Protein AF-A0A2P1PMX4-F1 (afdb_monomer_lite)

Structure (mmCIF, N/CA/C/O backbone):
data_AF-A0A2P1PMX4-F1
#
_entry.id   AF-A0A2P1PMX4-F1
#
loop_
_atom_site.group_PDB
_atom_site.id
_atom_site.type_symbol
_atom_site.label_atom_id
_atom_site.label_alt_id
_atom_site.label_comp_id
_atom_site.label_asym_id
_atom_site.label_entity_id
_atom_site.label_seq_id
_atom_site.pdbx_PDB_ins_code
_atom_site.Cartn_x
_atom_site.Cartn_y
_atom_site.Cartn_z
_atom_site.occupancy
_atom_site.B_iso_or_equiv
_atom_site.auth_seq_id
_atom_site.auth_comp_id
_atom_site.auth_asym_id
_atom_site.auth_atom_id
_atom_site.pdbx_PDB_model_num
ATOM 1 N N . MET A 1 1 ? 13.532 -16.056 -5.264 1.00 39.50 1 MET A N 1
ATOM 2 C CA . MET A 1 1 ? 12.987 -17.194 -6.033 1.00 39.50 1 MET A CA 1
ATOM 3 C C . MET A 1 1 ? 13.163 -16.835 -7.501 1.00 39.50 1 MET A C 1
ATOM 5 O O . MET A 1 1 ? 12.685 -15.779 -7.872 1.00 39.50 1 MET A O 1
ATOM 9 N N . MET A 1 2 ? 13.935 -17.585 -8.298 1.00 38.66 2 MET A N 1
ATOM 10 C CA . MET A 1 2 ? 14.063 -17.286 -9.737 1.00 38.66 2 MET A CA 1
ATOM 11 C C . MET A 1 2 ? 12.766 -17.717 -10.428 1.00 38.66 2 MET A C 1
ATOM 13 O O . MET A 1 2 ? 12.532 -18.916 -10.576 1.00 38.66 2 MET A O 1
ATOM 17 N N . MET A 1 3 ? 11.906 -16.758 -10.767 1.00 53.00 3 MET A N 1
ATOM 18 C CA . MET A 1 3 ? 10.658 -17.009 -11.492 1.00 53.00 3 MET A CA 1
ATOM 19 C C . MET A 1 3 ? 10.949 -17.111 -12.992 1.00 53.00 3 MET A C 1
ATOM 21 O O . MET A 1 3 ? 11.814 -16.407 -13.510 1.00 53.00 3 MET A O 1
ATOM 25 N N . SER A 1 4 ? 10.302 -18.052 -13.684 1.00 51.50 4 SER A N 1
ATOM 26 C CA . SER A 1 4 ? 10.609 -18.330 -15.089 1.00 51.50 4 SER A CA 1
ATOM 27 C C . SER A 1 4 ? 10.054 -17.236 -16.001 1.00 51.50 4 SER A C 1
ATOM 29 O O . SER A 1 4 ? 8.863 -16.944 -15.944 1.00 51.50 4 SER A O 1
ATOM 31 N N . GLU A 1 5 ? 10.874 -16.720 -16.917 1.00 55.94 5 GLU A N 1
ATOM 32 C CA . GLU A 1 5 ? 10.500 -15.688 -17.904 1.00 55.94 5 GLU A CA 1
ATOM 33 C C . GLU A 1 5 ? 9.288 -16.067 -18.786 1.00 55.94 5 GLU A C 1
ATOM 35 O O . GLU A 1 5 ? 8.662 -15.204 -19.399 1.00 55.94 5 GLU A O 1
ATOM 40 N N . HIS A 1 6 ? 8.911 -17.350 -18.834 1.00 56.72 6 HIS A N 1
ATOM 41 C CA . HIS A 1 6 ? 7.803 -17.865 -19.641 1.00 56.72 6 HIS A CA 1
ATOM 42 C C . HIS A 1 6 ? 6.392 -17.522 -19.121 1.00 56.72 6 HIS A C 1
ATOM 44 O O . HIS A 1 6 ? 5.431 -17.801 -19.839 1.00 56.72 6 HIS A O 1
ATOM 50 N N . SER A 1 7 ? 6.242 -16.914 -17.934 1.00 77.56 7 SER A N 1
ATOM 51 C CA . SER A 1 7 ? 4.938 -16.464 -17.403 1.00 77.56 7 SER A CA 1
ATOM 52 C C . SER A 1 7 ? 4.731 -14.945 -17.415 1.00 77.56 7 SER A C 1
ATOM 54 O O . SER A 1 7 ? 3.683 -14.476 -16.976 1.00 77.56 7 SER A O 1
ATOM 56 N N . LEU A 1 8 ? 5.691 -14.164 -17.925 1.00 83.62 8 LEU A N 1
ATOM 57 C CA . LEU A 1 8 ? 5.582 -12.704 -17.950 1.00 83.62 8 LEU A CA 1
ATOM 58 C C . LEU A 1 8 ? 4.487 -12.220 -18.916 1.00 83.62 8 LEU A C 1
ATOM 60 O O . LEU A 1 8 ? 4.403 -12.737 -20.036 1.00 83.62 8 LEU A O 1
ATOM 64 N N . PRO A 1 9 ? 3.713 -11.179 -18.560 1.00 87.88 9 PRO A N 1
ATOM 65 C CA . PRO A 1 9 ? 2.826 -10.502 -19.501 1.00 87.88 9 PRO A CA 1
ATOM 66 C C . PRO A 1 9 ? 3.586 -10.003 -20.738 1.00 87.88 9 PRO A C 1
ATOM 68 O O . PRO A 1 9 ? 4.740 -9.577 -20.654 1.00 87.88 9 PRO A O 1
ATOM 71 N N . GLN A 1 10 ? 2.944 -10.038 -21.909 1.00 88.62 10 GLN A N 1
ATOM 72 C CA . GLN A 1 10 ? 3.593 -9.698 -23.184 1.00 88.62 10 GLN A CA 1
ATOM 73 C C . GLN A 1 10 ? 4.150 -8.263 -23.205 1.00 88.62 10 GLN A C 1
ATOM 75 O O . GLN A 1 10 ? 5.211 -8.020 -23.779 1.00 88.62 10 GLN A O 1
ATOM 80 N N . SER A 1 11 ? 3.453 -7.327 -22.558 1.00 89.19 11 SER A N 1
ATOM 81 C CA . SER A 1 11 ? 3.911 -5.951 -22.340 1.00 89.19 11 SER A CA 1
ATOM 82 C C . SER A 1 11 ? 5.264 -5.920 -21.627 1.00 89.19 11 SER A C 1
ATOM 84 O O . SER A 1 11 ? 6.173 -5.229 -22.072 1.00 89.19 11 SER A O 1
ATOM 86 N N . ILE A 1 12 ? 5.436 -6.732 -20.586 1.00 92.00 12 ILE A N 1
ATOM 87 C CA . ILE A 1 12 ? 6.669 -6.810 -19.800 1.00 92.00 12 ILE A CA 1
ATOM 88 C C . ILE A 1 12 ? 7.797 -7.488 -20.579 1.00 92.00 12 ILE A C 1
ATOM 90 O O . ILE A 1 12 ? 8.922 -6.989 -20.593 1.00 92.00 12 ILE A O 1
ATOM 94 N N . GLN A 1 13 ? 7.496 -8.569 -21.304 1.00 91.00 13 GLN A N 1
ATOM 95 C CA . GLN A 1 13 ? 8.474 -9.214 -22.190 1.00 91.00 13 GLN A CA 1
ATOM 96 C C . GLN A 1 13 ? 9.031 -8.233 -23.228 1.00 91.00 13 GLN A C 1
ATOM 98 O O . GLN A 1 13 ? 10.229 -8.244 -23.510 1.00 91.00 13 GLN A O 1
ATOM 103 N N . TYR A 1 14 ? 8.175 -7.364 -23.775 1.00 89.62 14 TYR A N 1
ATOM 104 C CA . TYR A 1 14 ? 8.602 -6.309 -24.687 1.00 89.62 14 TYR A CA 1
ATOM 105 C C . TYR A 1 14 ? 9.549 -5.320 -23.999 1.00 89.62 14 TYR A C 1
ATOM 107 O O . TYR A 1 14 ? 10.619 -5.042 -24.541 1.00 89.62 14 TYR A O 1
ATOM 115 N N . LEU A 1 15 ? 9.220 -4.846 -22.788 1.00 92.00 15 LEU A N 1
ATOM 116 C CA . LEU A 1 15 ? 10.097 -3.928 -22.053 1.00 92.00 15 LEU A CA 1
ATOM 117 C C . LEU A 1 15 ? 11.491 -4.521 -21.844 1.00 92.00 15 LEU A C 1
ATOM 119 O O . LEU A 1 15 ? 12.467 -3.799 -21.989 1.00 92.00 15 LEU A O 1
ATOM 123 N N . LEU A 1 16 ? 11.621 -5.822 -21.568 1.00 91.06 16 LEU A N 1
ATOM 124 C CA . LEU A 1 16 ? 12.923 -6.474 -21.364 1.00 91.06 16 LEU A CA 1
ATOM 125 C C . LEU A 1 16 ? 13.832 -6.461 -22.603 1.00 91.06 16 LEU A C 1
ATOM 127 O O . LEU A 1 16 ? 15.049 -6.517 -22.455 1.00 91.06 16 LEU A O 1
ATOM 131 N N . GLN A 1 17 ? 13.272 -6.333 -23.805 1.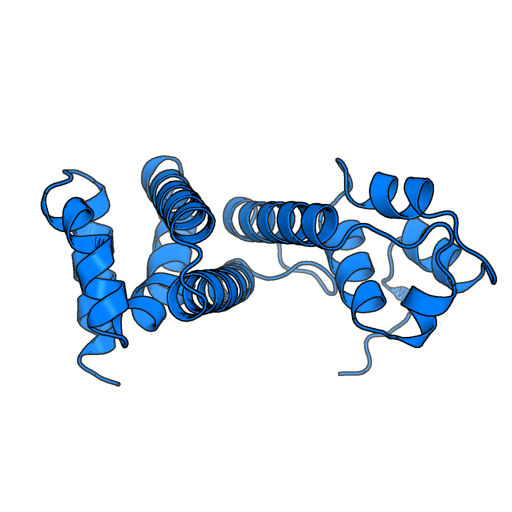00 91.56 17 GLN A N 1
ATOM 132 C CA . GLN A 1 17 ? 14.028 -6.344 -25.064 1.00 91.56 17 GLN A CA 1
ATOM 133 C C . GLN A 1 17 ? 14.482 -4.950 -25.519 1.00 91.56 17 GLN A C 1
ATOM 135 O O . GLN A 1 17 ? 15.287 -4.834 -26.442 1.00 91.56 17 GLN A O 1
ATOM 140 N N . VAL A 1 18 ? 13.962 -3.885 -24.905 1.00 92.00 18 VAL A N 1
ATOM 141 C CA . VAL A 1 18 ? 14.168 -2.505 -25.362 1.00 92.00 18 VAL A CA 1
ATOM 142 C C . VAL A 1 18 ? 15.264 -1.816 -24.551 1.00 92.00 18 VAL A C 1
ATOM 144 O O . VAL A 1 18 ? 15.118 -1.597 -23.355 1.00 92.00 18 VAL A O 1
ATOM 147 N N . GLU A 1 19 ? 16.359 -1.411 -25.190 1.00 90.94 19 GLU A N 1
ATOM 148 C CA . GLU A 1 19 ? 17.512 -0.806 -24.500 1.00 90.94 19 GLU A CA 1
ATOM 149 C C . GLU A 1 19 ? 17.191 0.537 -23.815 1.00 90.94 19 GLU A C 1
ATOM 151 O O . GLU A 1 19 ? 17.736 0.827 -22.754 1.00 90.94 19 GLU A O 1
ATOM 156 N N . GLN A 1 20 ? 16.289 1.338 -24.393 1.00 94.62 20 GLN A N 1
ATOM 157 C CA . GLN A 1 20 ? 15.869 2.643 -23.870 1.00 94.62 20 GLN A CA 1
ATOM 158 C C . GLN A 1 20 ? 14.343 2.749 -23.851 1.00 94.62 20 GLN A C 1
ATOM 160 O O . GLN A 1 20 ? 13.687 2.681 -24.891 1.00 94.62 20 GLN A O 1
ATOM 165 N N . LEU A 1 21 ? 13.782 2.915 -22.660 1.00 95.50 21 LEU A N 1
ATOM 166 C CA . LEU A 1 21 ? 12.354 2.941 -22.386 1.00 95.50 21 LEU A CA 1
ATOM 167 C C . LEU A 1 21 ? 11.853 4.375 -22.255 1.00 95.50 21 LEU A C 1
ATOM 169 O O . LEU A 1 21 ? 12.471 5.214 -21.608 1.00 95.50 21 LEU A O 1
ATOM 173 N N . ASN A 1 22 ? 10.688 4.644 -22.837 1.00 95.06 22 ASN A N 1
ATOM 174 C CA . ASN A 1 22 ? 9.993 5.905 -22.628 1.00 95.06 22 ASN A CA 1
ATOM 175 C C . ASN A 1 22 ? 9.218 5.858 -21.299 1.00 95.06 22 ASN A C 1
ATOM 177 O O . ASN A 1 22 ? 8.404 4.955 -21.099 1.00 95.06 22 ASN A O 1
ATOM 181 N N . GLY A 1 23 ? 9.441 6.838 -20.420 1.00 93.44 23 GLY A N 1
ATOM 182 C CA . GLY A 1 23 ? 8.799 6.885 -19.102 1.00 93.44 23 GLY A CA 1
ATOM 183 C C . GLY A 1 23 ? 7.268 6.959 -19.138 1.00 93.44 23 GLY A C 1
ATOM 184 O O . GLY A 1 23 ? 6.602 6.266 -18.374 1.00 93.44 23 GLY A O 1
ATOM 185 N N . GLU A 1 24 ? 6.690 7.714 -20.073 1.00 92.88 24 GLU A N 1
ATOM 186 C CA . GLU A 1 24 ? 5.231 7.792 -20.246 1.00 92.88 24 GLU A CA 1
ATOM 187 C C . GLU A 1 24 ? 4.652 6.437 -20.667 1.00 92.88 24 GLU A C 1
ATOM 189 O O . GLU A 1 24 ? 3.594 6.034 -20.187 1.00 92.88 24 GLU A O 1
ATOM 194 N N . HIS A 1 25 ? 5.366 5.693 -21.519 1.00 92.81 25 HIS A N 1
ATOM 195 C CA . HIS A 1 25 ? 4.950 4.345 -21.893 1.00 92.81 25 HIS A CA 1
ATOM 196 C C . HIS A 1 25 ? 4.985 3.393 -20.694 1.00 92.81 25 HIS A C 1
ATOM 198 O O . HIS A 1 25 ? 4.033 2.642 -20.497 1.00 92.81 25 HIS A O 1
ATOM 204 N N . VAL A 1 26 ? 6.030 3.455 -19.865 1.00 93.19 26 VAL A N 1
ATOM 205 C CA . VAL A 1 26 ? 6.111 2.646 -18.640 1.00 93.19 26 VAL A CA 1
ATOM 206 C C . VAL A 1 26 ? 4.951 2.969 -17.694 1.00 93.19 26 VAL A C 1
ATOM 208 O O . VAL A 1 26 ? 4.276 2.054 -17.235 1.00 93.19 26 VAL A O 1
ATOM 211 N N . LEU A 1 27 ? 4.643 4.251 -17.470 1.00 92.88 27 LEU A N 1
ATOM 212 C CA . LEU A 1 27 ? 3.500 4.659 -16.642 1.00 92.88 27 LEU A CA 1
ATOM 213 C C . LEU A 1 27 ? 2.155 4.220 -17.233 1.00 92.88 27 LEU A C 1
ATOM 215 O O . LEU A 1 27 ? 1.268 3.812 -16.491 1.00 92.88 27 LEU A O 1
ATOM 219 N N . SER A 1 28 ? 2.007 4.224 -18.561 1.00 91.38 28 SER A N 1
ATOM 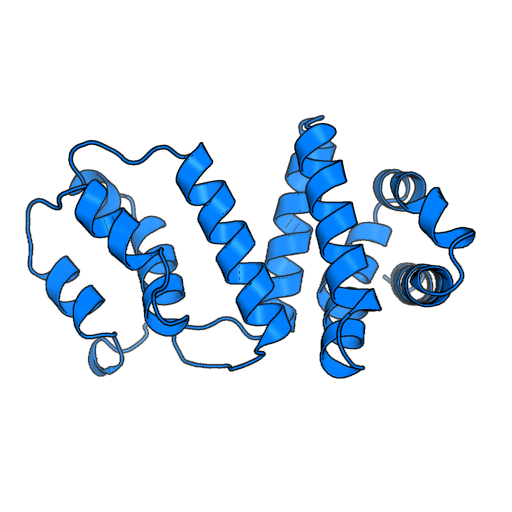220 C CA . SER A 1 28 ? 0.782 3.742 -19.217 1.00 91.38 28 SER A CA 1
ATOM 221 C C . SER A 1 28 ? 0.516 2.250 -18.989 1.00 91.38 28 SER A C 1
ATOM 223 O O . SER A 1 28 ? -0.607 1.796 -19.161 1.00 91.38 28 SER A O 1
ATOM 225 N N . LEU A 1 29 ? 1.530 1.479 -18.585 1.00 91.44 29 LEU A N 1
ATOM 226 C CA . LEU A 1 29 ? 1.373 0.075 -18.204 1.00 91.44 29 LEU A CA 1
ATOM 227 C C . LEU A 1 29 ? 0.976 -0.096 -16.730 1.00 91.44 29 LEU A C 1
ATOM 229 O O . LEU A 1 29 ? 0.730 -1.220 -16.304 1.00 91.44 29 LEU A O 1
ATOM 233 N N . LEU A 1 30 ? 0.898 0.993 -15.961 1.00 89.06 30 LEU A N 1
ATOM 234 C CA . LEU A 1 30 ? 0.384 1.013 -14.590 1.00 89.06 30 LEU A CA 1
ATOM 235 C C . LEU A 1 30 ? -1.070 1.518 -14.512 1.00 89.06 30 LEU A C 1
ATOM 237 O O . LEU A 1 30 ? -1.721 1.332 -13.490 1.00 89.06 30 LEU A O 1
ATOM 241 N N . GLU A 1 31 ? -1.619 2.093 -15.589 1.00 80.12 31 GLU A N 1
ATOM 242 C CA . GLU A 1 31 ? -2.971 2.674 -15.633 1.00 80.12 31 GLU A CA 1
ATOM 243 C C . GLU A 1 31 ? -3.781 2.153 -16.842 1.00 80.12 31 GLU A C 1
ATOM 245 O O . GLU A 1 31 ? -3.282 2.153 -17.963 1.00 80.12 31 GLU A O 1
ATOM 250 N N . PRO A 1 32 ? -5.085 1.847 -16.699 1.00 65.75 32 PRO A N 1
ATOM 251 C CA . PRO A 1 32 ? -5.616 0.673 -16.006 1.00 65.75 32 PRO A CA 1
ATOM 252 C C . PRO A 1 32 ? -5.143 -0.637 -16.675 1.00 65.75 32 PRO A C 1
ATOM 254 O O . PRO A 1 32 ? -5.836 -1.217 -17.516 1.00 65.75 32 PRO A O 1
ATOM 257 N N . ALA A 1 33 ? -3.956 -1.110 -16.298 1.00 65.44 33 ALA A N 1
ATOM 258 C CA . ALA A 1 33 ? -3.460 -2.425 -16.702 1.00 65.44 33 ALA A CA 1
ATOM 259 C C . ALA A 1 33 ? -3.999 -3.538 -15.792 1.00 65.44 33 ALA A C 1
ATOM 261 O O . ALA A 1 33 ? -4.466 -3.276 -14.682 1.00 65.44 33 ALA A O 1
ATOM 262 N N . ASP A 1 34 ? -3.929 -4.789 -16.244 1.00 87.75 34 ASP A N 1
ATOM 263 C CA . ASP A 1 34 ? -4.211 -5.944 -15.393 1.00 87.75 34 ASP A CA 1
ATOM 264 C C . ASP A 1 34 ? -3.181 -6.061 -14.249 1.00 87.75 34 ASP A C 1
ATOM 266 O O . ASP A 1 34 ? -2.041 -5.609 -14.375 1.00 87.75 34 ASP A O 1
ATOM 270 N N . LEU A 1 35 ? -3.579 -6.666 -13.124 1.00 91.94 35 LEU A N 1
ATOM 271 C CA . LEU A 1 35 ? -2.730 -6.742 -11.927 1.00 91.94 35 LEU A CA 1
ATOM 272 C C . LEU A 1 35 ? -1.433 -7.532 -12.136 1.00 91.94 35 LEU A C 1
ATOM 274 O O . LEU A 1 35 ? -0.449 -7.222 -11.473 1.00 91.94 35 LEU A O 1
ATOM 278 N N . ASP A 1 36 ? -1.398 -8.497 -13.061 1.00 92.31 36 ASP A N 1
ATOM 279 C CA . ASP A 1 36 ? -0.165 -9.245 -13.328 1.00 92.31 36 ASP A CA 1
ATOM 280 C C . ASP A 1 36 ? 0.853 -8.346 -14.036 1.00 92.31 36 ASP A C 1
ATOM 282 O O . ASP A 1 36 ? 2.031 -8.352 -13.690 1.00 92.31 36 ASP A O 1
ATOM 286 N N . THR A 1 37 ? 0.405 -7.531 -14.998 1.00 93.19 37 THR A N 1
ATOM 287 C CA . THR A 1 37 ? 1.251 -6.514 -15.641 1.00 93.19 37 THR A CA 1
ATOM 288 C C . THR A 1 37 ? 1.771 -5.507 -14.621 1.00 93.19 37 THR A C 1
ATOM 290 O O . THR A 1 37 ? 2.964 -5.207 -14.632 1.00 93.19 37 THR A O 1
ATOM 293 N N . GLN A 1 38 ? 0.913 -5.011 -13.726 1.00 94.38 38 GLN A N 1
ATOM 294 C CA . GLN A 1 38 ? 1.326 -4.043 -12.708 1.00 94.38 38 GLN A CA 1
ATOM 295 C C . GLN A 1 38 ? 2.358 -4.635 -11.748 1.00 94.38 38 GLN A C 1
ATOM 297 O O . GLN A 1 38 ? 3.416 -4.039 -11.557 1.00 94.38 38 GLN A O 1
ATOM 302 N N . GLY A 1 39 ? 2.095 -5.809 -11.170 1.00 93.94 39 GLY A N 1
ATOM 303 C CA . GLY A 1 39 ? 3.015 -6.403 -10.204 1.00 93.94 39 GLY A CA 1
ATOM 304 C C . GLY A 1 39 ? 4.332 -6.857 -10.834 1.00 93.94 39 GLY A C 1
ATOM 305 O O . GLY A 1 39 ? 5.391 -6.589 -10.270 1.00 93.94 39 GLY A O 1
ATOM 306 N N . ALA A 1 40 ? 4.308 -7.408 -12.054 1.00 93.75 40 ALA A N 1
ATOM 307 C CA . ALA A 1 40 ? 5.534 -7.690 -12.804 1.00 93.75 40 ALA A CA 1
ATOM 308 C C . ALA A 1 40 ? 6.337 -6.414 -13.103 1.00 93.75 40 ALA A C 1
ATOM 310 O O . ALA A 1 40 ? 7.564 -6.414 -13.018 1.00 93.75 40 ALA A O 1
ATOM 311 N N . LEU A 1 41 ? 5.663 -5.309 -13.434 1.00 94.69 41 LEU A N 1
ATOM 312 C CA . LEU A 1 41 ? 6.338 -4.034 -13.649 1.00 94.69 41 LEU A CA 1
ATOM 313 C C . LEU A 1 41 ? 6.929 -3.474 -12.350 1.00 94.69 41 LEU A C 1
ATOM 315 O O . LEU A 1 41 ? 8.063 -3.004 -12.366 1.00 94.69 41 LEU A O 1
ATOM 319 N N . PHE A 1 42 ? 6.212 -3.543 -11.227 1.00 94.44 42 PHE A N 1
ATOM 320 C CA . PHE A 1 42 ? 6.748 -3.109 -9.936 1.00 94.44 42 PHE A CA 1
ATOM 321 C C . PHE A 1 42 ? 7.956 -3.939 -9.490 1.00 94.44 42 PHE A C 1
ATOM 323 O O . PHE A 1 42 ? 8.893 -3.360 -8.948 1.00 94.44 42 PHE A O 1
ATOM 330 N N . ASP A 1 43 ? 7.992 -5.246 -9.770 1.00 92.56 43 ASP A N 1
ATOM 331 C CA . ASP A 1 43 ? 9.184 -6.077 -9.537 1.00 92.56 43 ASP A CA 1
ATOM 332 C C . ASP A 1 43 ? 10.382 -5.604 -10.380 1.00 92.56 43 ASP A C 1
ATOM 334 O O . ASP A 1 43 ? 11.487 -5.427 -9.863 1.00 92.56 43 ASP A O 1
ATOM 338 N N . LEU A 1 44 ? 10.162 -5.287 -11.662 1.00 93.25 44 LEU A N 1
ATOM 339 C CA . LEU A 1 44 ? 11.212 -4.724 -12.516 1.00 93.25 44 LEU A CA 1
ATOM 340 C C . LEU A 1 44 ? 11.689 -3.350 -12.042 1.00 93.25 44 LEU A C 1
ATOM 342 O O . LEU A 1 44 ? 12.886 -3.081 -12.077 1.00 93.25 44 LEU A O 1
ATOM 346 N N . LEU A 1 45 ? 10.786 -2.485 -11.577 1.00 93.62 45 LEU A N 1
ATOM 347 C CA . LEU A 1 45 ? 11.133 -1.148 -11.085 1.00 93.62 45 LEU A CA 1
ATOM 348 C C . LEU A 1 45 ? 11.971 -1.177 -9.795 1.00 93.62 45 LEU A C 1
ATOM 350 O O . LEU A 1 45 ? 12.600 -0.171 -9.475 1.00 93.62 45 LEU A O 1
ATOM 354 N N . GLN A 1 46 ? 12.043 -2.310 -9.085 1.00 90.38 46 GLN A N 1
ATOM 355 C CA . GLN A 1 46 ? 12.989 -2.495 -7.975 1.00 90.38 46 GLN A CA 1
ATOM 356 C C . GLN A 1 46 ? 14.429 -2.758 -8.444 1.00 90.38 46 GLN A C 1
ATOM 358 O O . GLN A 1 46 ? 15.362 -2.711 -7.640 1.00 90.38 46 GLN A O 1
ATOM 363 N N . GLN A 1 47 ? 14.637 -3.037 -9.733 1.00 91.81 47 GLN A N 1
ATOM 364 C CA . GLN A 1 47 ? 15.952 -3.310 -10.301 1.00 91.81 47 GLN A CA 1
ATOM 365 C C . GLN A 1 47 ? 16.573 -2.016 -10.839 1.00 91.81 47 GLN A C 1
ATOM 367 O O . GLN A 1 47 ? 16.081 -1.428 -11.802 1.00 91.81 47 GLN A O 1
ATOM 372 N N . GLU A 1 48 ? 17.708 -1.606 -10.266 1.00 88.88 48 GLU A N 1
ATOM 373 C CA . GLU A 1 48 ? 18.453 -0.402 -10.682 1.00 88.88 48 GLU A CA 1
ATOM 374 C C . GLU A 1 48 ? 18.762 -0.409 -12.191 1.00 88.88 48 GLU A C 1
ATOM 376 O O . GLU A 1 48 ? 18.539 0.577 -12.889 1.00 88.88 48 GLU A O 1
ATOM 381 N N . SER A 1 49 ? 19.142 -1.571 -12.733 1.00 91.88 49 SER A N 1
ATOM 382 C CA . SER A 1 49 ? 19.427 -1.749 -14.163 1.00 91.88 49 SER A CA 1
ATOM 383 C C . SER A 1 49 ? 18.214 -1.543 -15.076 1.00 91.88 49 SER A C 1
ATOM 385 O O . SER A 1 49 ? 18.381 -1.217 -16.253 1.00 91.88 49 SER A O 1
ATOM 387 N N . PHE A 1 50 ? 16.993 -1.753 -14.578 1.00 93.44 50 PHE A N 1
ATOM 388 C CA . PHE A 1 50 ? 15.775 -1.441 -15.320 1.00 93.44 50 PHE A CA 1
ATOM 389 C C . PHE A 1 50 ? 15.478 0.058 -15.265 1.00 93.44 50 PHE A C 1
ATOM 391 O O . PHE A 1 50 ? 15.139 0.652 -16.288 1.00 93.44 50 PHE A O 1
ATOM 398 N N . TRP A 1 51 ? 15.670 0.671 -14.095 1.00 91.75 51 TRP A N 1
ATOM 399 C CA . TRP A 1 51 ? 15.465 2.101 -13.878 1.00 91.75 51 TRP A CA 1
ATOM 400 C C . TRP A 1 51 ? 16.349 2.971 -14.780 1.00 91.75 51 TRP A C 1
ATOM 402 O O . TRP A 1 51 ? 15.855 3.907 -15.409 1.00 91.75 51 TRP A O 1
ATOM 412 N N . ASP A 1 52 ? 17.622 2.600 -14.935 1.00 93.69 52 ASP A N 1
ATOM 413 C CA . ASP A 1 52 ? 18.600 3.303 -15.781 1.00 93.69 52 ASP A CA 1
ATOM 414 C C . ASP A 1 52 ? 18.208 3.373 -17.266 1.00 93.69 52 ASP A C 1
ATOM 416 O O . ASP A 1 52 ? 18.726 4.193 -18.027 1.00 93.69 52 ASP A O 1
ATOM 420 N N . ARG A 1 53 ? 17.289 2.507 -17.702 1.00 95.56 53 ARG A N 1
ATOM 421 C CA . ARG A 1 53 ? 16.811 2.462 -19.088 1.00 95.56 53 ARG A CA 1
ATOM 422 C C . ARG A 1 53 ? 15.667 3.438 -19.335 1.00 95.56 53 ARG A C 1
ATOM 424 O O . ARG A 1 53 ? 15.314 3.632 -20.493 1.00 95.56 53 ARG A O 1
ATOM 431 N N . ILE A 1 54 ? 15.059 4.020 -18.299 1.00 96.00 54 ILE A N 1
ATOM 432 C CA . ILE A 1 54 ? 13.840 4.824 -18.420 1.00 96.00 54 ILE A CA 1
ATOM 433 C C . ILE A 1 54 ? 14.173 6.311 -18.590 1.00 96.00 54 ILE A C 1
ATOM 435 O O . ILE A 1 54 ? 14.753 6.946 -17.710 1.00 96.00 54 ILE A O 1
ATOM 439 N N . ASN A 1 55 ? 13.745 6.887 -19.716 1.00 94.62 55 ASN A N 1
ATOM 440 C CA . ASN A 1 55 ? 13.924 8.297 -20.043 1.00 94.62 55 ASN A CA 1
ATOM 441 C C . ASN A 1 55 ? 12.631 8.916 -20.634 1.00 94.62 55 ASN A C 1
ATOM 443 O O . ASN A 1 55 ? 12.114 8.408 -21.634 1.00 94.62 55 ASN A O 1
ATOM 447 N N . PRO A 1 56 ? 12.104 10.027 -20.080 1.00 94.25 56 PRO A N 1
ATOM 448 C CA . PRO A 1 56 ? 12.545 10.681 -18.843 1.00 94.25 56 PRO A CA 1
ATOM 449 C C . PRO A 1 56 ? 12.355 9.777 -17.619 1.00 94.25 56 PRO A C 1
ATOM 451 O O . PRO A 1 56 ? 11.495 8.896 -17.635 1.00 94.25 56 PRO A O 1
ATOM 454 N N . SER A 1 57 ? 13.153 10.001 -16.570 1.00 92.56 57 SER A N 1
ATOM 455 C CA . SER A 1 57 ? 13.004 9.289 -15.295 1.00 92.56 57 SER A CA 1
ATOM 456 C C . SER A 1 57 ? 11.604 9.493 -14.714 1.00 92.56 57 SER A C 1
ATOM 458 O O . SER A 1 57 ? 11.002 10.557 -14.878 1.00 92.56 57 SER A O 1
ATOM 460 N N . LEU A 1 58 ? 11.092 8.470 -14.033 1.00 94.38 58 LEU A N 1
ATOM 461 C CA . LEU A 1 58 ? 9.750 8.501 -13.461 1.00 94.38 58 LEU A CA 1
ATOM 462 C C . LEU A 1 58 ? 9.724 9.305 -12.160 1.00 94.38 58 LEU A C 1
ATOM 464 O O . LEU A 1 58 ? 10.680 9.297 -11.385 1.00 94.38 58 LEU A O 1
ATOM 468 N N . ASP A 1 59 ? 8.600 9.969 -11.909 1.00 94.25 59 ASP A N 1
ATOM 469 C CA . ASP A 1 59 ? 8.353 10.640 -10.639 1.00 94.25 59 ASP A CA 1
ATOM 470 C C . ASP A 1 59 ? 8.038 9.601 -9.551 1.00 94.25 59 ASP A C 1
ATOM 472 O O . ASP A 1 59 ? 7.061 8.850 -9.646 1.00 94.25 59 ASP A O 1
ATOM 476 N N . HIS A 1 60 ? 8.857 9.573 -8.499 1.00 91.56 60 HIS A N 1
ATOM 477 C CA . HIS A 1 60 ? 8.674 8.677 -7.361 1.00 91.56 60 HIS A CA 1
ATOM 478 C C . HIS A 1 60 ? 7.325 8.874 -6.662 1.00 91.56 60 HIS A C 1
ATOM 480 O O . HIS A 1 60 ? 6.744 7.889 -6.217 1.00 91.56 60 HIS A O 1
ATOM 486 N N . ALA A 1 61 ? 6.794 10.099 -6.596 1.00 92.94 61 ALA A N 1
ATOM 487 C CA . ALA A 1 61 ? 5.492 10.350 -5.978 1.00 92.94 61 ALA A CA 1
ATOM 488 C C . ALA A 1 61 ? 4.345 9.742 -6.802 1.00 92.94 61 ALA A C 1
ATOM 490 O O . ALA A 1 61 ? 3.371 9.233 -6.248 1.00 92.94 61 ALA A O 1
ATOM 491 N N . VAL A 1 62 ? 4.473 9.749 -8.133 1.00 93.56 62 VAL A N 1
ATOM 492 C CA . VAL A 1 62 ? 3.503 9.102 -9.029 1.00 93.56 62 VAL A CA 1
ATOM 493 C C . VAL A 1 62 ? 3.557 7.586 -8.869 1.00 93.56 62 VAL A C 1
ATOM 495 O O . VAL A 1 62 ? 2.509 6.954 -8.759 1.00 93.56 62 VAL A O 1
ATOM 498 N N . LEU A 1 63 ? 4.756 7.005 -8.817 1.00 93.88 63 LEU A N 1
ATOM 499 C CA . LEU A 1 63 ? 4.918 5.563 -8.624 1.00 93.88 63 LEU A CA 1
ATOM 500 C C . LEU A 1 63 ? 4.427 5.088 -7.265 1.00 93.88 63 LEU A C 1
ATOM 502 O O . LEU A 1 63 ? 3.792 4.045 -7.191 1.00 93.88 63 LEU A O 1
ATOM 506 N N . ASP A 1 64 ? 4.694 5.854 -6.213 1.00 94.62 64 ASP A N 1
ATOM 50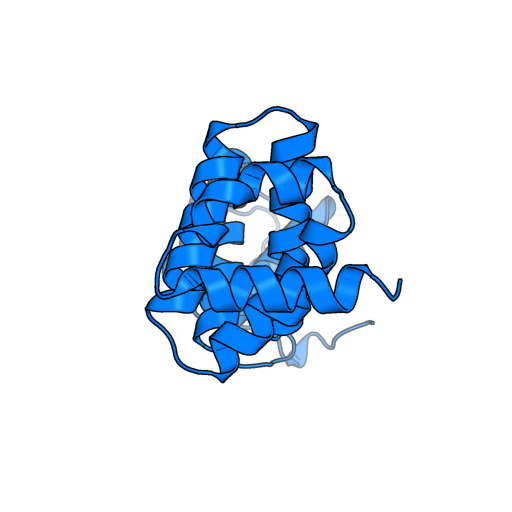7 C CA . ASP A 1 64 ? 4.218 5.551 -4.870 1.00 94.62 64 ASP A CA 1
ATOM 508 C C . ASP A 1 64 ? 2.685 5.480 -4.822 1.00 94.62 64 ASP A C 1
ATOM 510 O O . ASP A 1 64 ? 2.121 4.483 -4.367 1.00 94.62 64 ASP A O 1
ATOM 514 N N . ARG A 1 65 ? 2.004 6.476 -5.408 1.00 95.12 65 ARG A N 1
ATOM 515 C CA . ARG A 1 65 ? 0.542 6.467 -5.560 1.00 95.12 65 ARG A CA 1
ATOM 516 C C . ARG A 1 65 ? 0.057 5.234 -6.326 1.00 95.12 65 ARG A C 1
ATOM 518 O O . ARG A 1 65 ? -0.851 4.548 -5.863 1.00 95.12 65 ARG A O 1
ATOM 525 N N . LEU A 1 66 ? 0.654 4.945 -7.483 1.00 95.50 66 LEU A N 1
ATOM 526 C CA . LEU A 1 66 ? 0.262 3.805 -8.321 1.00 95.50 66 LEU A CA 1
ATOM 527 C C . LEU A 1 66 ? 0.502 2.466 -7.617 1.00 95.50 66 LEU A C 1
ATOM 529 O O . LEU A 1 66 ? -0.291 1.540 -7.763 1.00 95.50 66 LEU A O 1
ATOM 533 N N . TYR A 1 67 ? 1.565 2.364 -6.821 1.00 96.00 67 TYR A N 1
ATOM 534 C CA . TYR A 1 67 ? 1.859 1.165 -6.049 1.00 96.00 67 TYR A CA 1
ATOM 535 C C . TYR A 1 67 ? 0.838 0.955 -4.930 1.00 96.00 67 TYR A C 1
ATOM 537 O O . TYR A 1 67 ? 0.338 -0.154 -4.750 1.00 96.00 67 TYR A O 1
ATOM 545 N N . ILE A 1 68 ? 0.452 2.022 -4.224 1.00 97.12 68 ILE A N 1
ATOM 546 C CA . ILE A 1 68 ? -0.642 1.971 -3.246 1.00 97.12 68 ILE A CA 1
ATOM 547 C C . ILE A 1 68 ? -1.943 1.525 -3.928 1.00 97.12 68 ILE A C 1
ATOM 549 O O . ILE A 1 68 ? -2.621 0.632 -3.422 1.00 97.12 68 ILE A O 1
ATOM 553 N N . GLU A 1 69 ? -2.284 2.094 -5.087 1.00 96.06 69 GLU A N 1
ATOM 554 C CA . GLU A 1 69 ? -3.474 1.707 -5.857 1.00 96.06 69 GLU A CA 1
ATOM 555 C C . GLU A 1 69 ? -3.442 0.226 -6.267 1.00 96.06 69 GLU A C 1
ATOM 557 O O . GLU A 1 69 ? -4.434 -0.479 -6.067 1.00 96.06 69 GLU A O 1
ATOM 562 N N . TYR A 1 70 ? -2.300 -0.265 -6.754 1.00 96.00 70 TYR A N 1
ATOM 563 C CA . TYR A 1 70 ? -2.072 -1.679 -7.056 1.00 96.00 70 TYR A CA 1
ATOM 564 C C . TYR A 1 70 ? -2.326 -2.569 -5.833 1.00 96.00 70 TYR A C 1
ATOM 566 O O . TYR A 1 70 ? -3.133 -3.497 -5.904 1.00 96.00 70 TYR A O 1
ATOM 574 N N . LEU A 1 71 ? -1.723 -2.254 -4.682 1.00 97.38 71 LEU A N 1
ATOM 575 C CA . LEU A 1 71 ? -1.911 -3.031 -3.453 1.00 97.38 71 LEU A CA 1
ATOM 576 C C . LEU A 1 71 ? -3.382 -3.049 -3.017 1.00 97.38 71 LEU A C 1
ATOM 578 O O . LEU A 1 71 ? -3.914 -4.108 -2.681 1.00 97.38 71 LEU A O 1
ATOM 582 N N . LEU A 1 72 ? -4.072 -1.904 -3.066 1.00 97.12 72 LEU A N 1
ATOM 583 C CA . LEU A 1 72 ? -5.503 -1.827 -2.757 1.00 97.12 72 LEU A CA 1
ATOM 584 C C . LEU A 1 72 ? -6.327 -2.725 -3.695 1.00 97.12 72 LEU A C 1
ATOM 586 O O . LEU A 1 72 ? -7.230 -3.428 -3.235 1.00 97.12 72 LEU A O 1
ATOM 590 N N . GLN A 1 73 ? -6.007 -2.756 -4.991 1.00 95.94 73 GLN A N 1
ATOM 591 C CA . GLN A 1 73 ? -6.672 -3.645 -5.946 1.00 95.94 73 GLN A CA 1
ATOM 592 C C . GLN A 1 73 ? -6.374 -5.124 -5.682 1.00 95.94 73 GLN A C 1
ATOM 594 O O . GLN A 1 73 ? -7.300 -5.938 -5.741 1.00 95.94 73 GLN A O 1
ATOM 599 N N . CYS A 1 74 ? -5.140 -5.481 -5.320 1.00 96.12 74 CYS A N 1
ATOM 600 C CA . CYS A 1 74 ? -4.787 -6.844 -4.914 1.00 96.12 74 CYS A CA 1
ATOM 601 C C . CYS A 1 74 ? -5.599 -7.291 -3.693 1.00 96.12 74 CYS A C 1
ATOM 603 O O . CYS A 1 74 ? -6.149 -8.394 -3.686 1.00 96.12 74 CYS A O 1
ATOM 605 N N . VAL A 1 75 ? -5.784 -6.417 -2.695 1.00 97.38 75 VAL A N 1
ATOM 606 C CA . VAL A 1 75 ? -6.642 -6.704 -1.533 1.00 97.38 75 VAL A CA 1
ATOM 607 C C . VAL A 1 75 ? -8.099 -6.931 -1.948 1.00 97.38 75 VAL A C 1
ATOM 609 O O . VAL A 1 75 ? -8.737 -7.870 -1.466 1.00 97.38 75 VAL A O 1
ATOM 612 N N . ILE A 1 76 ? -8.639 -6.112 -2.854 1.00 96.56 76 ILE A N 1
ATOM 613 C CA . ILE A 1 76 ? -10.039 -6.194 -3.301 1.00 96.56 76 ILE A CA 1
ATOM 614 C C . ILE A 1 76 ? -10.296 -7.445 -4.147 1.00 96.56 76 ILE A C 1
ATOM 616 O O . ILE A 1 76 ? -11.271 -8.169 -3.915 1.00 96.56 76 ILE A O 1
ATOM 620 N N . GLN A 1 77 ? -9.438 -7.716 -5.127 1.00 94.44 77 GLN A N 1
ATOM 621 C CA . GLN A 1 77 ? -9.635 -8.805 -6.082 1.00 94.44 77 GLN A CA 1
ATOM 622 C C . GLN A 1 77 ? -9.197 -10.148 -5.502 1.00 94.44 77 GLN A C 1
ATOM 624 O O . GLN A 1 77 ? -9.854 -11.163 -5.735 1.00 94.44 77 GLN A O 1
ATOM 629 N N . GLY A 1 78 ? -8.123 -10.153 -4.706 1.00 90.94 78 GLY A N 1
ATOM 630 C CA . GLY A 1 78 ? -7.526 -11.338 -4.095 1.00 90.94 78 GLY A CA 1
ATOM 631 C C . GLY A 1 78 ? -7.272 -12.489 -5.027 1.00 90.94 78 GLY A C 1
ATOM 632 O O . GLY A 1 78 ? -7.420 -13.645 -4.633 1.00 90.94 78 GLY A O 1
ATOM 633 N N . ARG A 1 79 ? -6.956 -12.146 -6.266 1.00 86.81 79 ARG A N 1
ATOM 634 C CA . ARG A 1 79 ? -6.375 -13.071 -7.206 1.00 86.81 79 ARG A CA 1
ATOM 635 C C . ARG A 1 79 ? -4.911 -13.222 -6.818 1.00 86.81 79 ARG A C 1
ATOM 637 O O . ARG A 1 79 ? -4.244 -12.231 -6.560 1.00 86.81 79 ARG A O 1
ATOM 644 N N . GLU A 1 80 ? -4.444 -14.455 -6.781 1.00 84.75 80 GLU A N 1
ATOM 645 C CA . GLU A 1 80 ? -3.032 -14.764 -6.608 1.00 84.75 80 GLU A CA 1
ATOM 646 C C . GLU A 1 80 ? -2.508 -15.311 -7.933 1.00 84.75 80 GLU A C 1
ATOM 648 O O . GLU A 1 80 ? -3.183 -16.098 -8.610 1.00 84.75 80 GLU A O 1
ATOM 653 N N . SER A 1 81 ? -1.336 -14.842 -8.332 1.00 87.50 81 SER A N 1
ATOM 654 C CA . SER A 1 81 ? -0.615 -15.327 -9.502 1.00 87.50 81 SER A CA 1
ATOM 655 C C . SER A 1 81 ? 0.884 -15.195 -9.246 1.00 87.50 81 SER A C 1
ATOM 657 O O . SER A 1 81 ? 1.300 -14.693 -8.206 1.00 87.50 81 SER A O 1
ATOM 659 N N . ASP A 1 82 ? 1.698 -15.600 -10.218 1.00 87.12 82 ASP A N 1
ATOM 660 C CA . ASP A 1 82 ? 3.147 -15.393 -10.166 1.00 87.12 82 ASP A CA 1
ATOM 661 C C . ASP A 1 82 ? 3.549 -13.912 -10.043 1.00 87.12 82 ASP A C 1
ATOM 663 O O . ASP A 1 82 ? 4.651 -13.619 -9.593 1.00 87.12 82 ASP A O 1
ATOM 667 N N . TRP A 1 83 ? 2.673 -12.991 -10.458 1.00 88.06 83 TRP A N 1
ATOM 668 C CA . TRP A 1 83 ? 2.970 -11.562 -10.588 1.00 88.06 83 TRP A CA 1
ATOM 669 C C . TRP A 1 83 ? 1.971 -10.665 -9.858 1.00 88.06 83 TRP A C 1
ATOM 671 O O . TRP A 1 83 ? 2.095 -9.451 -9.922 1.00 88.06 83 TRP A O 1
ATOM 681 N N . CYS A 1 84 ? 0.973 -11.239 -9.189 1.00 90.19 84 CYS A N 1
ATOM 682 C CA . CYS A 1 84 ? -0.045 -10.513 -8.442 1.00 90.19 84 CYS A CA 1
ATOM 683 C C . CYS A 1 84 ? -0.005 -10.964 -6.987 1.00 90.19 84 CYS A C 1
ATOM 685 O O . CYS A 1 84 ? -0.176 -12.149 -6.687 1.00 90.19 84 CYS A O 1
ATOM 687 N N . GLU A 1 85 ? 0.170 -9.998 -6.090 1.00 89.12 85 GLU A N 1
ATOM 688 C CA . GLU A 1 85 ? 0.207 -10.252 -4.655 1.00 89.12 85 GLU A CA 1
ATOM 689 C C . GLU A 1 85 ? -1.115 -10.847 -4.159 1.00 89.12 85 GLU A C 1
ATOM 691 O O . GLU A 1 85 ? -2.208 -10.400 -4.524 1.00 89.12 85 GLU A O 1
ATOM 696 N N . SER A 1 86 ? -1.026 -11.818 -3.249 1.00 94.50 86 SER A N 1
ATOM 697 C CA . SER A 1 86 ? -2.200 -12.255 -2.489 1.00 94.50 86 SER A CA 1
ATOM 698 C C . SER A 1 86 ? -2.742 -11.101 -1.630 1.00 94.50 86 SER A C 1
ATOM 700 O O . SER A 1 86 ? -2.008 -10.173 -1.277 1.00 94.50 86 SER A O 1
ATOM 702 N N . ARG A 1 87 ? -4.017 -11.164 -1.204 1.00 96.25 87 ARG A N 1
ATOM 703 C CA . ARG A 1 87 ? -4.608 -10.108 -0.346 1.00 96.25 87 ARG A CA 1
ATOM 704 C C . ARG A 1 87 ? -3.776 -9.852 0.913 1.00 96.25 87 ARG A C 1
ATOM 706 O O . ARG A 1 87 ? -3.621 -8.707 1.320 1.00 96.25 87 ARG A O 1
ATOM 713 N N . TYR A 1 88 ? -3.252 -10.912 1.529 1.00 95.50 88 TYR A N 1
ATOM 714 C CA . TYR A 1 88 ? -2.480 -10.807 2.767 1.00 95.50 88 TYR A CA 1
ATOM 715 C C . TYR A 1 88 ? -1.116 -10.154 2.539 1.00 95.50 88 TYR A C 1
ATOM 717 O O . TYR A 1 88 ? -0.742 -9.274 3.310 1.00 95.50 88 TYR A O 1
ATOM 725 N N . LEU A 1 89 ? -0.406 -10.522 1.466 1.00 94.88 89 LEU A N 1
ATOM 726 C CA . LEU A 1 89 ? 0.865 -9.880 1.113 1.00 94.88 89 LEU A CA 1
ATOM 727 C C . LEU A 1 89 ? 0.658 -8.412 0.726 1.00 94.88 89 LEU A C 1
ATOM 729 O O . LEU A 1 89 ? 1.412 -7.548 1.170 1.00 94.88 89 LEU A O 1
ATOM 733 N N . ALA A 1 90 ? -0.425 -8.105 0.011 1.00 97.44 90 ALA A N 1
ATOM 734 C CA . ALA A 1 90 ? -0.780 -6.729 -0.305 1.00 97.44 90 ALA A CA 1
ATOM 735 C C . ALA A 1 90 ? -1.080 -5.898 0.960 1.00 97.44 90 ALA A C 1
ATOM 737 O O . ALA A 1 90 ? -0.588 -4.778 1.104 1.00 97.44 90 ALA A O 1
ATOM 738 N N . CYS A 1 91 ? -1.820 -6.458 1.925 1.00 98.00 91 CYS A N 1
ATOM 739 C CA . CYS A 1 91 ? -2.036 -5.836 3.235 1.00 98.00 91 CYS A CA 1
ATOM 740 C C . CYS A 1 91 ? -0.734 -5.643 4.027 1.00 98.00 91 CYS A C 1
ATOM 742 O O . CYS A 1 91 ? -0.572 -4.605 4.674 1.00 98.00 91 CYS A O 1
ATOM 744 N N . TYR A 1 92 ? 0.206 -6.586 3.938 1.00 95.94 92 TYR A N 1
ATOM 745 C CA . TYR A 1 92 ? 1.517 -6.465 4.571 1.00 95.94 92 TYR A CA 1
ATOM 746 C C . TYR A 1 92 ? 2.327 -5.305 3.972 1.00 95.94 92 TYR A C 1
ATOM 748 O O . TYR A 1 92 ? 2.891 -4.499 4.719 1.00 95.94 92 TYR A O 1
ATOM 756 N N . GLY A 1 93 ? 2.305 -5.164 2.641 1.00 96.94 93 GLY A N 1
ATOM 757 C CA . GLY A 1 93 ? 2.872 -4.019 1.924 1.00 96.94 93 GLY A CA 1
ATOM 758 C C . GLY A 1 93 ? 2.244 -2.689 2.351 1.00 96.94 93 GLY A C 1
ATOM 759 O O . GLY A 1 93 ? 2.963 -1.750 2.690 1.00 96.94 93 GLY A O 1
ATOM 760 N N . LEU A 1 94 ? 0.910 -2.624 2.445 1.00 98.44 94 LEU A N 1
ATOM 761 C CA . LEU A 1 94 ? 0.202 -1.440 2.954 1.00 98.44 94 LEU A CA 1
ATOM 762 C C . LEU A 1 94 ? 0.601 -1.108 4.398 1.00 98.44 94 LEU A C 1
ATOM 764 O O . LEU A 1 94 ? 0.818 0.059 4.713 1.00 98.44 94 LEU A O 1
ATOM 768 N N . ASN A 1 95 ? 0.751 -2.110 5.270 1.00 97.50 95 ASN A N 1
ATOM 769 C CA . ASN A 1 95 ? 1.236 -1.904 6.638 1.00 97.50 95 ASN A CA 1
ATOM 770 C C . ASN A 1 95 ? 2.637 -1.271 6.648 1.00 97.50 95 ASN A C 1
ATOM 772 O O . ASN A 1 95 ? 2.859 -0.317 7.392 1.00 97.50 95 ASN A O 1
ATOM 776 N N . ALA A 1 96 ? 3.562 -1.745 5.810 1.00 97.31 96 ALA A N 1
ATOM 777 C CA . ALA A 1 96 ? 4.901 -1.164 5.718 1.00 97.31 96 ALA A CA 1
ATOM 778 C C . ALA A 1 96 ? 4.857 0.315 5.294 1.00 97.31 96 ALA A C 1
ATOM 780 O O . ALA A 1 96 ? 5.492 1.151 5.938 1.00 97.31 96 ALA A O 1
ATOM 781 N N . ILE A 1 97 ? 4.049 0.652 4.282 1.00 98.19 97 ILE A N 1
ATOM 782 C CA . ILE A 1 97 ? 3.883 2.035 3.810 1.00 98.19 97 ILE A CA 1
ATOM 783 C C . ILE A 1 97 ? 3.262 2.911 4.907 1.00 98.19 97 ILE A C 1
ATOM 785 O O . ILE A 1 97 ? 3.767 3.992 5.192 1.00 98.19 97 ILE A O 1
ATOM 789 N N . ILE A 1 98 ? 2.205 2.445 5.580 1.00 98.44 98 ILE A N 1
ATOM 790 C CA . ILE A 1 98 ? 1.549 3.198 6.663 1.00 98.44 98 ILE A CA 1
ATOM 791 C C . ILE A 1 98 ? 2.533 3.505 7.796 1.00 98.44 98 ILE A C 1
ATOM 793 O O . ILE A 1 98 ? 2.561 4.634 8.294 1.00 98.44 98 ILE A O 1
ATOM 797 N N . ARG A 1 99 ? 3.353 2.525 8.198 1.00 97.88 99 ARG A N 1
ATOM 798 C CA . ARG A 1 99 ? 4.388 2.739 9.219 1.00 97.88 99 ARG A CA 1
ATOM 799 C C . ARG A 1 99 ? 5.413 3.763 8.776 1.00 97.88 99 ARG A C 1
ATOM 801 O O . ARG A 1 99 ? 5.733 4.645 9.565 1.00 97.88 99 ARG A O 1
ATOM 808 N N . ASP A 1 100 ? 5.895 3.660 7.541 1.00 97.75 100 ASP A N 1
ATOM 809 C CA . ASP A 1 100 ? 6.851 4.613 6.985 1.00 97.75 100 ASP A CA 1
ATOM 810 C C . ASP A 1 100 ? 6.292 6.045 7.023 1.00 97.75 100 ASP A C 1
ATOM 812 O O . ASP A 1 100 ? 6.938 6.946 7.561 1.00 97.75 100 ASP A O 1
ATOM 816 N N . ARG A 1 101 ? 5.046 6.252 6.571 1.00 98.06 101 ARG A N 1
ATOM 817 C CA . ARG A 1 101 ? 4.389 7.571 6.631 1.00 98.06 101 ARG A CA 1
ATOM 818 C C . ARG A 1 101 ? 4.268 8.099 8.053 1.00 98.06 101 ARG A C 1
ATOM 820 O O . ARG A 1 101 ? 4.578 9.264 8.300 1.00 98.06 101 ARG A O 1
ATOM 827 N N . PHE A 1 102 ? 3.877 7.247 8.999 1.00 98.00 102 PHE A N 1
ATOM 828 C CA . PHE A 1 102 ? 3.793 7.629 10.407 1.00 98.00 102 PHE A CA 1
ATOM 829 C C . PHE A 1 102 ? 5.163 8.029 10.979 1.00 98.00 102 PHE A C 1
ATOM 831 O O . PHE A 1 102 ? 5.293 9.080 11.605 1.00 98.00 102 PHE A O 1
ATOM 838 N N . GLN A 1 103 ? 6.198 7.223 10.734 1.00 97.12 103 GLN A N 1
ATOM 839 C CA . GLN A 1 103 ? 7.553 7.434 11.257 1.00 97.12 103 GLN A CA 1
ATOM 840 C C . GLN A 1 103 ? 8.232 8.668 10.656 1.00 97.12 103 GLN A C 1
ATOM 842 O O . GLN A 1 103 ? 8.937 9.388 11.364 1.00 97.12 103 GLN A O 1
ATOM 847 N N . ASN A 1 104 ? 7.972 8.950 9.379 1.00 97.56 104 ASN A N 1
ATOM 848 C CA . ASN A 1 104 ? 8.466 10.140 8.688 1.00 97.56 104 ASN A CA 1
ATOM 849 C C . ASN A 1 104 ? 7.589 11.383 8.920 1.00 97.56 104 ASN A C 1
ATOM 851 O O . ASN A 1 104 ? 7.845 12.434 8.331 1.00 97.56 104 ASN A O 1
ATOM 855 N N . ASN A 1 105 ? 6.581 11.294 9.798 1.00 97.12 105 ASN A N 1
ATOM 856 C CA . ASN A 1 105 ? 5.660 12.379 10.136 1.00 97.12 105 ASN A CA 1
ATOM 857 C C . ASN A 1 105 ? 4.896 12.946 8.918 1.00 97.12 105 ASN A C 1
ATOM 859 O O . ASN A 1 105 ? 4.484 14.110 8.919 1.00 97.12 105 ASN A O 1
ATOM 863 N N . ASP A 1 106 ? 4.669 12.120 7.892 1.00 97.56 106 ASP A N 1
ATOM 864 C CA . ASP A 1 106 ? 3.722 12.406 6.814 1.00 97.56 106 ASP A CA 1
ATOM 865 C C . ASP A 1 106 ? 2.303 12.071 7.285 1.00 97.56 106 ASP A C 1
ATOM 867 O O . ASP A 1 106 ? 1.718 11.028 6.981 1.00 97.56 106 ASP A O 1
ATOM 871 N N . LEU A 1 107 ? 1.745 12.983 8.082 1.00 95.94 107 LEU A N 1
ATOM 872 C CA . LEU A 1 107 ? 0.413 12.815 8.658 1.00 95.94 107 LEU A CA 1
ATOM 873 C C . LEU A 1 107 ? -0.692 12.807 7.594 1.00 95.94 107 LEU A C 1
ATOM 875 O O . LEU A 1 107 ? -1.737 12.194 7.816 1.00 95.94 107 LEU A O 1
ATOM 879 N N . ALA A 1 108 ? -0.482 13.473 6.455 1.00 96.56 108 ALA A N 1
ATOM 880 C CA . ALA A 1 108 ? -1.461 13.515 5.375 1.00 96.56 108 ALA A CA 1
ATOM 881 C C . ALA A 1 108 ? -1.551 12.151 4.680 1.00 96.56 108 ALA A C 1
ATOM 883 O O . ALA A 1 108 ? -2.640 11.574 4.640 1.00 96.56 108 ALA A O 1
ATOM 884 N N . GLY A 1 109 ? -0.414 11.599 4.239 1.00 96.88 109 GLY A N 1
ATOM 885 C CA . GLY A 1 109 ? -0.354 10.272 3.625 1.00 96.88 109 GLY A CA 1
ATOM 886 C C . GLY A 1 109 ? -0.775 9.160 4.588 1.00 96.88 109 GLY A C 1
ATOM 887 O O . GLY A 1 109 ? -1.533 8.261 4.219 1.00 96.88 109 GLY A O 1
ATOM 888 N N . PHE A 1 110 ? -0.382 9.258 5.864 1.00 98.12 110 PHE A N 1
ATOM 889 C CA . PHE A 1 110 ? -0.857 8.344 6.906 1.00 98.12 110 PHE A CA 1
ATOM 890 C C . PHE A 1 110 ? -2.389 8.359 7.034 1.00 98.12 110 PHE A C 1
ATOM 892 O O . PHE A 1 110 ? -3.028 7.305 7.024 1.00 98.12 110 PHE A O 1
ATOM 899 N N . THR A 1 111 ? -2.991 9.550 7.121 1.00 97.88 111 THR A N 1
ATOM 900 C CA . THR A 1 111 ? -4.450 9.704 7.254 1.00 97.88 111 THR A CA 1
ATOM 901 C C . THR A 1 111 ? -5.179 9.190 6.012 1.00 97.88 111 THR A C 1
ATOM 903 O O . THR A 1 111 ? -6.221 8.545 6.123 1.00 97.88 111 THR A O 1
ATOM 906 N N . GLU A 1 112 ? -4.638 9.436 4.821 1.00 97.75 112 GLU A N 1
ATOM 907 C CA . GLU A 1 112 ? -5.203 8.938 3.567 1.00 97.75 112 GLU A CA 1
ATOM 908 C C . GLU A 1 112 ? -5.247 7.404 3.531 1.00 97.75 112 GLU A C 1
ATOM 910 O O . GLU A 1 112 ? -6.292 6.816 3.225 1.00 97.75 112 GLU A O 1
ATOM 915 N N . LEU A 1 113 ? -4.151 6.747 3.918 1.00 98.38 113 LEU A N 1
ATOM 916 C CA . LEU A 1 113 ? -4.071 5.287 3.978 1.00 98.38 113 LEU A CA 1
ATOM 917 C C . LEU A 1 113 ? -4.967 4.703 5.075 1.00 98.38 113 LEU A C 1
ATOM 919 O O . LEU A 1 113 ? -5.635 3.692 4.850 1.00 98.38 113 LEU A O 1
ATOM 923 N N . GLN A 1 114 ? -5.072 5.363 6.232 1.00 98.06 114 GLN A N 1
ATOM 924 C CA . GLN A 1 114 ? -6.036 4.994 7.271 1.00 98.06 114 GLN A CA 1
ATOM 925 C C . GLN A 1 114 ? -7.472 5.020 6.727 1.00 98.06 114 GLN A C 1
ATOM 927 O O . GLN A 1 114 ? -8.251 4.091 6.953 1.00 98.06 114 GLN A O 1
ATOM 932 N N . GLN A 1 115 ? -7.832 6.056 5.968 1.00 98.19 115 GLN A N 1
ATOM 933 C CA . GLN A 1 115 ? -9.142 6.134 5.326 1.00 98.19 115 GLN A CA 1
ATOM 934 C C . GLN A 1 115 ? -9.323 5.066 4.239 1.00 98.19 115 GLN A C 1
ATOM 936 O O . GLN A 1 115 ? -10.430 4.552 4.077 1.00 98.19 115 GLN A O 1
ATOM 941 N N . ALA A 1 116 ? -8.267 4.706 3.506 1.00 98.25 116 ALA A N 1
ATOM 942 C CA . ALA A 1 116 ? -8.314 3.622 2.529 1.00 98.25 116 ALA A CA 1
ATOM 943 C C . ALA A 1 116 ? -8.594 2.266 3.199 1.00 98.25 116 ALA A C 1
ATOM 945 O O . ALA A 1 116 ? -9.487 1.550 2.748 1.00 98.25 116 ALA A O 1
ATOM 946 N N . LEU A 1 117 ? -7.933 1.955 4.321 1.00 98.31 117 LEU A N 1
ATOM 947 C CA . LEU A 1 117 ? -8.229 0.753 5.112 1.00 98.31 117 LEU A CA 1
ATOM 948 C C . LEU A 1 117 ? -9.666 0.756 5.649 1.00 98.31 117 LEU A C 1
ATOM 950 O O . LEU A 1 117 ? -10.350 -0.265 5.588 1.00 98.31 117 LEU A O 1
ATOM 954 N N . ALA A 1 118 ? -10.149 1.906 6.131 1.00 98.31 118 ALA A N 1
ATOM 955 C CA . ALA A 1 118 ? -11.529 2.045 6.588 1.00 98.31 118 ALA A CA 1
ATOM 956 C C . ALA A 1 118 ? -12.539 1.755 5.464 1.00 98.31 118 ALA A C 1
ATOM 958 O O . ALA A 1 118 ? -13.535 1.067 5.694 1.00 98.31 118 ALA A O 1
ATOM 959 N N . ARG A 1 119 ? -12.280 2.255 4.247 1.00 98.19 119 ARG A N 1
ATOM 960 C CA . ARG A 1 119 ? -13.099 1.971 3.057 1.00 98.19 119 ARG A CA 1
ATOM 961 C C . ARG A 1 119 ? -13.066 0.486 2.701 1.00 98.19 119 ARG A C 1
ATOM 963 O O . ARG A 1 119 ? -14.125 -0.117 2.565 1.00 98.19 119 ARG A O 1
ATOM 970 N N . LEU A 1 120 ? -11.879 -0.127 2.649 1.00 97.81 120 LEU A N 1
ATOM 971 C CA . LEU A 1 120 ? -11.739 -1.565 2.390 1.00 97.81 120 LEU A CA 1
ATOM 972 C C . LEU A 1 120 ? -12.555 -2.412 3.375 1.00 97.81 120 LEU A C 1
ATOM 974 O O . LEU A 1 120 ? -13.262 -3.331 2.968 1.00 97.81 120 LEU A O 1
ATOM 978 N N . TYR A 1 121 ? -12.490 -2.091 4.667 1.00 97.94 121 TYR A N 1
ATOM 979 C CA . TYR A 1 121 ? -13.203 -2.847 5.691 1.00 97.94 121 TYR A CA 1
ATOM 980 C C . TYR A 1 121 ? -14.730 -2.670 5.604 1.00 97.94 121 TYR A C 1
ATOM 982 O O . TYR A 1 121 ? -15.485 -3.632 5.758 1.00 97.94 121 TYR A O 1
ATOM 990 N N . ARG A 1 122 ? -15.206 -1.445 5.348 1.00 97.69 122 ARG A N 1
ATOM 991 C CA . ARG A 1 122 ? -16.644 -1.141 5.277 1.00 97.69 122 ARG A CA 1
ATOM 992 C C . ARG A 1 122 ? -17.301 -1.705 4.022 1.00 97.69 122 ARG A C 1
ATOM 994 O O . ARG A 1 122 ? -18.356 -2.330 4.128 1.00 97.69 122 ARG A O 1
ATOM 1001 N N . ASP A 1 123 ? -16.677 -1.483 2.870 1.00 97.38 123 ASP A N 1
ATOM 1002 C CA . ASP A 1 123 ? -17.337 -1.618 1.569 1.00 97.38 123 ASP A CA 1
ATOM 1003 C C . ASP A 1 123 ? -17.270 -3.046 1.009 1.00 97.38 123 ASP A C 1
ATOM 1005 O O . ASP A 1 123 ? -18.031 -3.398 0.107 1.00 97.38 123 ASP A O 1
ATOM 1009 N N . PHE A 1 124 ? -16.392 -3.892 1.558 1.00 96.50 124 PHE A N 1
ATOM 1010 C CA . PHE A 1 124 ? -16.179 -5.256 1.083 1.00 96.50 124 PHE A CA 1
ATOM 1011 C C . PHE A 1 124 ? -16.522 -6.314 2.140 1.0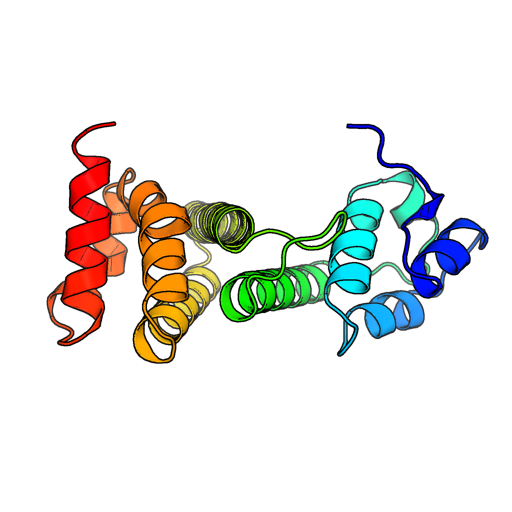0 96.50 124 PHE A C 1
ATOM 1013 O O . PHE A 1 124 ? -16.694 -6.034 3.328 1.00 96.50 124 PHE A O 1
ATOM 1020 N N . GLY A 1 125 ? -16.680 -7.553 1.668 1.00 95.50 125 GLY A N 1
ATOM 1021 C CA . GLY A 1 125 ? -17.068 -8.697 2.490 1.00 95.50 125 GLY A CA 1
ATOM 1022 C C . GLY A 1 125 ? -15.931 -9.282 3.328 1.00 95.50 125 GLY A C 1
ATOM 1023 O O . GLY A 1 125 ? -14.788 -8.824 3.285 1.00 95.50 125 GLY A O 1
ATOM 1024 N N . GLU A 1 126 ? -16.256 -10.355 4.048 1.00 96.75 126 GLU A N 1
ATOM 1025 C CA . GLU A 1 126 ? -15.381 -10.962 5.058 1.00 96.75 126 GLU A CA 1
ATOM 1026 C C . GLU A 1 126 ? -13.950 -11.274 4.591 1.00 96.75 126 GLU A C 1
ATOM 1028 O O . GLU A 1 126 ? -13.025 -10.918 5.312 1.00 96.75 126 GLU A O 1
ATOM 1033 N N . PRO A 1 127 ? -13.699 -11.800 3.372 1.00 97.12 127 PRO A N 1
ATOM 1034 C CA . PRO A 1 127 ? -12.326 -12.065 2.936 1.00 97.12 127 PRO A CA 1
ATOM 1035 C C . PRO A 1 127 ? -11.427 -10.819 2.890 1.00 97.12 127 PRO A C 1
ATOM 1037 O O . PRO A 1 127 ? -10.230 -10.910 3.149 1.00 97.12 127 PRO A O 1
ATOM 1040 N N . VAL A 1 128 ? -11.987 -9.649 2.559 1.00 98.12 128 VAL A N 1
ATOM 1041 C CA . VAL A 1 128 ? -11.242 -8.378 2.586 1.00 98.12 128 VAL A CA 1
ATOM 1042 C C . VAL A 1 128 ? -11.055 -7.908 4.022 1.00 98.12 128 VAL A C 1
ATOM 1044 O O . VAL A 1 128 ? -9.962 -7.483 4.383 1.00 98.12 128 VAL A O 1
ATOM 1047 N N . ARG A 1 129 ? -12.098 -8.010 4.851 1.00 97.94 129 ARG A N 1
ATOM 1048 C CA . ARG A 1 129 ? -12.044 -7.619 6.267 1.00 97.94 129 ARG A CA 1
ATOM 1049 C C . ARG A 1 129 ? -10.989 -8.410 7.031 1.00 97.94 129 ARG A C 1
ATOM 1051 O O . ARG A 1 129 ? -10.187 -7.812 7.743 1.00 97.94 129 ARG A O 1
ATOM 1058 N N . ASP A 1 130 ? -10.946 -9.722 6.823 1.00 97.00 130 ASP A N 1
ATOM 1059 C CA . ASP A 1 130 ? -9.953 -10.617 7.412 1.00 97.00 130 ASP A CA 1
ATOM 1060 C C . ASP A 1 130 ? -8.534 -10.263 6.969 1.00 97.00 130 ASP A C 1
ATOM 1062 O O . ASP A 1 130 ? -7.627 -10.225 7.799 1.00 97.00 130 ASP A O 1
ATOM 1066 N N . ALA A 1 131 ? -8.334 -9.965 5.682 1.00 97.44 131 ALA A N 1
ATOM 1067 C CA . ALA A 1 131 ? -7.034 -9.542 5.170 1.00 97.44 131 ALA A CA 1
ATOM 1068 C C . ALA A 1 131 ? -6.590 -8.197 5.768 1.00 97.44 131 ALA A C 1
ATOM 1070 O O . ALA A 1 131 ? -5.453 -8.080 6.221 1.00 97.44 131 ALA A O 1
ATOM 1071 N N . VAL A 1 132 ? -7.489 -7.208 5.842 1.00 98.12 132 VAL A N 1
ATOM 1072 C CA . VAL A 1 132 ? -7.208 -5.900 6.458 1.00 98.12 132 VAL A CA 1
ATOM 1073 C C . VAL A 1 132 ? -6.818 -6.060 7.925 1.00 98.12 132 VAL A C 1
ATOM 1075 O O . VAL A 1 132 ? -5.858 -5.440 8.375 1.00 98.12 132 VAL A O 1
ATOM 1078 N N . VAL A 1 133 ? -7.529 -6.899 8.678 1.00 97.62 133 VAL A N 1
ATOM 1079 C CA . VAL A 1 133 ? -7.216 -7.127 10.091 1.00 97.62 133 VAL A CA 1
ATOM 1080 C C . VAL A 1 133 ? -5.891 -7.869 10.240 1.00 97.62 133 VAL A C 1
ATOM 1082 O O . VAL A 1 133 ? -4.954 -7.317 10.811 1.00 97.62 133 VAL A O 1
ATOM 1085 N N . ASN A 1 134 ? -5.799 -9.087 9.709 1.00 95.06 134 ASN A N 1
ATOM 1086 C CA . ASN A 1 134 ? -4.700 -10.004 10.020 1.00 95.06 134 ASN A CA 1
ATOM 1087 C C . ASN A 1 134 ? -3.417 -9.656 9.247 1.00 95.06 134 ASN A C 1
ATOM 1089 O O . ASN A 1 134 ? -2.316 -9.920 9.705 1.00 95.06 134 ASN A O 1
ATOM 1093 N N . GLY A 1 135 ? -3.542 -9.080 8.049 1.00 94.50 135 GLY A N 1
ATOM 1094 C CA . GLY A 1 135 ? -2.397 -8.702 7.219 1.00 94.50 135 GLY A CA 1
ATOM 1095 C C . GLY A 1 135 ? -1.910 -7.271 7.445 1.00 94.50 135 GLY A C 1
ATOM 1096 O O . GLY A 1 135 ? -0.827 -6.928 6.980 1.00 94.50 135 GLY A O 1
ATOM 1097 N N . CYS A 1 136 ? -2.697 -6.416 8.112 1.00 96.88 136 CYS A N 1
ATOM 1098 C CA . CYS A 1 136 ? -2.368 -4.998 8.263 1.00 96.88 136 CYS A CA 1
ATOM 1099 C C . CYS A 1 136 ? -2.544 -4.489 9.699 1.00 96.88 136 CYS A C 1
ATOM 1101 O O . CYS A 1 136 ? -1.557 -4.115 10.332 1.00 96.88 136 CYS A O 1
ATOM 1103 N N . LEU A 1 137 ? -3.775 -4.467 10.224 1.00 97.69 137 LEU A N 1
ATOM 1104 C CA . LEU A 1 137 ? -4.075 -3.815 11.506 1.00 97.69 137 LEU A CA 1
ATOM 1105 C C . LEU A 1 137 ? -3.412 -4.499 12.699 1.00 97.69 137 LEU A C 1
ATOM 1107 O O . LEU A 1 137 ? -2.925 -3.795 13.574 1.00 97.69 137 LEU A O 1
ATOM 1111 N N . GLU A 1 138 ? -3.381 -5.832 12.724 1.00 95.81 138 GLU A N 1
ATOM 1112 C CA . GLU A 1 138 ? -2.686 -6.616 13.751 1.00 95.81 138 GLU A CA 1
ATOM 1113 C C . GLU A 1 138 ? -1.249 -6.128 13.914 1.00 95.81 138 GLU A C 1
ATOM 1115 O O . GLU A 1 138 ? -0.862 -5.671 14.987 1.00 95.81 138 GLU A O 1
ATOM 1120 N N . HIS A 1 139 ? -0.507 -6.098 12.808 1.00 95.31 139 HIS A N 1
ATOM 1121 C CA . HIS A 1 139 ? 0.857 -5.606 12.808 1.00 95.31 139 HIS A CA 1
ATOM 1122 C C . HIS A 1 139 ? 0.903 -4.136 13.218 1.00 95.31 139 HIS A C 1
ATOM 1124 O O . HIS A 1 139 ? 1.614 -3.785 14.159 1.00 95.31 139 HIS A O 1
ATOM 1130 N N . LEU A 1 140 ? 0.157 -3.250 12.549 1.00 97.19 140 LEU A N 1
ATOM 1131 C CA . LEU A 1 140 ? 0.167 -1.816 12.864 1.00 97.19 140 LEU A CA 1
ATOM 1132 C C . LEU A 1 140 ? -0.073 -1.545 14.354 1.00 97.19 140 LEU A C 1
ATOM 1134 O O . LEU A 1 140 ? 0.537 -0.634 14.914 1.00 97.19 140 LEU A O 1
ATOM 1138 N N . PHE A 1 141 ? -0.921 -2.344 15.002 1.00 97.19 141 PHE A N 1
ATOM 1139 C CA . PHE A 1 141 ? -1.298 -2.172 16.399 1.00 97.19 141 PHE A CA 1
ATOM 1140 C C . PHE A 1 141 ? -0.325 -2.792 17.406 1.00 97.19 141 PHE A C 1
ATOM 1142 O O . PHE A 1 141 ? -0.507 -2.564 18.607 1.00 97.19 141 PHE A O 1
ATOM 1149 N N . ASP A 1 142 ? 0.719 -3.488 16.945 1.00 94.38 142 ASP A N 1
ATOM 1150 C CA . ASP A 1 142 ? 1.900 -3.816 17.757 1.00 94.38 142 ASP A CA 1
ATOM 1151 C C . ASP A 1 142 ? 2.635 -2.543 18.208 1.00 94.38 142 ASP A C 1
ATOM 1153 O O . ASP A 1 142 ? 3.271 -2.528 19.260 1.00 94.38 142 ASP A O 1
ATOM 1157 N N . ASP A 1 143 ? 2.530 -1.449 17.441 1.00 95.56 143 ASP A N 1
ATOM 1158 C CA . ASP A 1 143 ? 3.028 -0.134 17.843 1.00 95.56 143 ASP A CA 1
ATOM 1159 C C . ASP A 1 143 ? 1.920 0.652 18.578 1.00 95.56 143 ASP A C 1
ATOM 1161 O O . ASP A 1 143 ? 0.923 1.056 17.963 1.00 95.56 143 ASP A O 1
ATOM 1165 N N . PRO A 1 144 ? 2.068 0.932 19.890 1.00 95.50 144 PRO A N 1
ATOM 1166 C CA . PRO A 1 144 ? 1.051 1.644 20.656 1.00 95.50 144 PRO A CA 1
ATOM 1167 C C . PRO A 1 144 ? 0.768 3.064 20.153 1.00 95.50 144 PRO A C 1
ATOM 1169 O O . PRO A 1 144 ? -0.354 3.543 20.335 1.00 95.50 144 PRO A O 1
ATOM 1172 N N . ALA A 1 145 ? 1.753 3.740 19.551 1.00 97.12 145 ALA A N 1
ATOM 1173 C CA . ALA A 1 145 ? 1.591 5.093 19.030 1.00 97.12 145 ALA A CA 1
ATOM 1174 C C . ALA A 1 145 ? 0.740 5.086 17.755 1.00 97.12 145 ALA A C 1
ATOM 1176 O O . ALA A 1 145 ? -0.205 5.870 17.646 1.00 97.12 145 ALA A O 1
ATOM 1177 N N . ILE A 1 146 ? 1.002 4.141 16.847 1.00 97.56 146 ILE A N 1
ATOM 1178 C CA . ILE A 1 146 ? 0.166 3.934 15.658 1.00 97.56 146 ILE A CA 1
ATOM 1179 C C . ILE A 1 146 ? -1.241 3.515 16.084 1.00 97.56 146 ILE A C 1
ATOM 1181 O O . ILE A 1 146 ? -2.216 4.126 15.656 1.00 97.56 146 ILE A O 1
ATOM 1185 N N . ARG A 1 147 ? -1.381 2.553 17.003 1.00 97.56 147 ARG A N 1
ATOM 1186 C CA . ARG A 1 147 ? -2.693 2.137 17.529 1.00 97.56 147 ARG A CA 1
ATOM 1187 C C . ARG A 1 147 ? -3.501 3.303 18.110 1.00 97.56 147 ARG A C 1
ATOM 1189 O O . ARG A 1 147 ? -4.720 3.356 17.936 1.00 97.56 147 ARG A O 1
ATOM 1196 N N . ALA A 1 148 ? -2.850 4.232 18.813 1.00 97.19 148 ALA A N 1
ATOM 1197 C CA . ALA A 1 148 ? -3.503 5.421 19.361 1.00 97.19 148 ALA A CA 1
ATOM 1198 C C . ALA A 1 148 ? -4.026 6.362 18.260 1.00 97.19 148 ALA A C 1
ATOM 1200 O O . ALA A 1 148 ? -5.102 6.945 18.416 1.00 97.19 148 ALA A O 1
ATOM 1201 N N . ALA A 1 149 ? -3.331 6.451 17.123 1.00 97.38 149 ALA A N 1
ATOM 1202 C CA . ALA A 1 149 ? -3.785 7.209 15.957 1.00 97.38 149 ALA A CA 1
ATOM 1203 C C . ALA A 1 149 ? -5.037 6.604 15.280 1.00 97.38 149 ALA A C 1
ATOM 1205 O O . ALA A 1 149 ? -5.724 7.284 14.523 1.00 97.38 149 ALA A O 1
ATOM 1206 N N . PHE A 1 150 ? -5.394 5.353 15.595 1.00 97.69 150 PHE A N 1
ATOM 1207 C CA . PHE A 1 150 ? -6.646 4.708 15.173 1.00 97.69 150 PHE A CA 1
ATOM 1208 C C . PHE A 1 150 ? -7.776 4.811 16.211 1.00 97.69 150 PHE A C 1
ATOM 1210 O O . PHE A 1 150 ? -8.796 4.138 16.078 1.00 97.69 150 PHE A O 1
ATOM 1217 N N . SER A 1 151 ? -7.634 5.643 17.246 1.00 95.62 151 SER A N 1
ATOM 1218 C CA . SER A 1 151 ? -8.619 5.749 18.336 1.00 95.62 151 SER A CA 1
ATOM 1219 C C . SER A 1 151 ? -10.037 6.108 17.879 1.00 95.62 151 SER A C 1
ATOM 1221 O O . SER A 1 151 ? -10.991 5.588 18.457 1.00 95.62 151 SER A O 1
ATOM 1223 N N . ASP A 1 152 ? -10.200 6.881 16.803 1.00 96.38 152 ASP A N 1
ATOM 1224 C CA . ASP A 1 152 ? -11.521 7.217 16.251 1.00 96.38 152 ASP A CA 1
ATOM 1225 C C . ASP A 1 152 ? -12.329 5.972 15.844 1.00 96.38 152 ASP A C 1
ATOM 1227 O O . ASP A 1 152 ? -13.556 5.947 15.986 1.00 96.38 152 ASP A O 1
ATOM 1231 N N . TRP A 1 153 ? -11.651 4.894 15.426 1.00 97.88 153 TRP A N 1
ATOM 1232 C CA . TRP A 1 153 ? -12.297 3.636 15.037 1.00 97.88 153 TRP A CA 1
ATOM 1233 C C . TRP A 1 153 ? -12.990 2.951 16.217 1.00 97.88 153 TRP A C 1
ATOM 1235 O O . TRP A 1 153 ? -13.950 2.219 16.008 1.00 97.88 153 TRP A O 1
ATOM 1245 N N . GLN A 1 154 ? -12.572 3.219 17.460 1.00 96.00 154 GLN A N 1
ATOM 1246 C CA . GLN A 1 154 ? -13.230 2.669 18.649 1.00 96.00 154 GLN A CA 1
ATOM 1247 C C . GLN A 1 154 ? -14.675 3.147 18.796 1.00 96.00 154 GLN A C 1
ATOM 1249 O O . GLN A 1 154 ? -15.482 2.445 19.398 1.00 96.00 154 GLN A O 1
ATOM 1254 N N . SER A 1 155 ? -14.996 4.334 18.287 1.00 95.38 155 SER A N 1
ATOM 1255 C CA . SER A 1 155 ? -16.337 4.916 18.387 1.00 95.38 155 SER A CA 1
ATOM 1256 C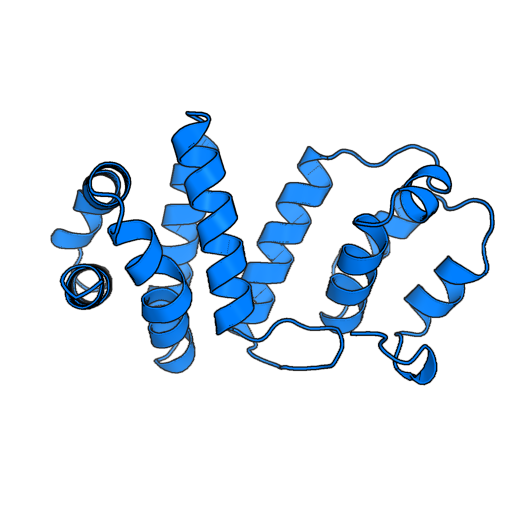 C . SER A 1 155 ? -17.205 4.665 17.150 1.00 95.38 155 SER A C 1
ATOM 1258 O O . SER A 1 155 ? -18.404 4.943 17.169 1.00 95.38 155 SER A O 1
ATOM 1260 N N . ASP A 1 156 ? -16.617 4.128 16.080 1.00 97.56 156 ASP A N 1
ATOM 1261 C CA . ASP A 1 156 ? -17.305 3.880 14.821 1.00 97.56 156 ASP A CA 1
ATOM 1262 C C . ASP A 1 156 ? -18.051 2.541 14.842 1.00 97.56 156 ASP A C 1
ATOM 1264 O O . ASP A 1 156 ? -17.476 1.500 15.146 1.00 97.56 156 ASP A O 1
ATOM 1268 N N . ALA A 1 157 ? -19.329 2.548 14.461 1.00 95.38 157 ALA A N 1
ATOM 1269 C CA . ALA A 1 157 ? -20.191 1.369 14.557 1.00 95.38 157 ALA A CA 1
ATOM 1270 C C . ALA A 1 157 ? -19.715 0.159 13.730 1.00 95.38 157 ALA A C 1
ATOM 1272 O O . ALA A 1 157 ? -20.079 -0.967 14.059 1.00 95.38 157 ALA A O 1
ATOM 1273 N N . VAL A 1 158 ? -18.936 0.378 12.664 1.00 95.44 158 VAL A N 1
ATOM 1274 C CA . VAL A 1 158 ? -18.421 -0.693 11.798 1.00 95.44 158 VAL A CA 1
ATOM 1275 C C . VAL A 1 158 ? -16.947 -0.964 12.089 1.00 95.44 158 VAL A C 1
ATOM 1277 O O . VAL A 1 158 ? -16.545 -2.115 12.232 1.00 95.44 158 VAL A O 1
ATOM 1280 N N . LEU A 1 159 ? -16.130 0.083 12.202 1.00 97.94 159 LEU A N 1
ATOM 1281 C CA . LEU A 1 159 ? -14.682 -0.058 12.375 1.00 97.94 159 LEU A CA 1
ATOM 1282 C C . LEU A 1 159 ? -14.279 -0.472 13.795 1.00 97.94 159 LEU A C 1
ATOM 1284 O O . LEU A 1 159 ? -13.149 -0.922 13.986 1.00 97.94 159 LEU A O 1
ATOM 1288 N N . HIS A 1 160 ? -15.184 -0.374 14.774 1.00 97.38 160 HIS A N 1
ATOM 1289 C CA . HIS A 1 160 ? -14.923 -0.842 16.133 1.00 97.38 160 HIS A CA 1
ATOM 1290 C C . HIS A 1 160 ? -14.529 -2.323 16.161 1.00 97.38 160 HIS A C 1
ATOM 1292 O O . HIS A 1 160 ? -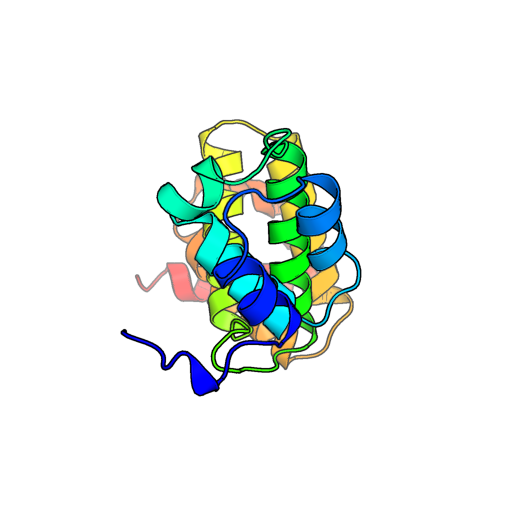13.600 -2.700 16.873 1.00 97.38 160 HIS A O 1
ATOM 1298 N N . GLU A 1 161 ? -15.176 -3.161 15.346 1.00 96.50 161 GLU A N 1
ATOM 1299 C CA . GLU A 1 161 ? -14.826 -4.580 15.243 1.00 96.50 161 GLU A CA 1
ATOM 1300 C C . GLU A 1 161 ? -13.401 -4.770 14.706 1.00 96.50 161 GLU A C 1
ATOM 1302 O O . GLU A 1 161 ? -12.605 -5.489 15.313 1.00 96.50 161 GLU A O 1
ATOM 1307 N N . ALA A 1 162 ? -13.050 -4.077 13.617 1.00 96.88 162 ALA A N 1
ATOM 1308 C CA . ALA A 1 162 ? -11.701 -4.098 13.056 1.00 96.88 162 ALA A CA 1
ATOM 1309 C C . ALA A 1 162 ? -10.655 -3.686 14.101 1.00 96.88 162 ALA A C 1
ATOM 1311 O O . ALA A 1 162 ? -9.612 -4.328 14.230 1.00 96.88 162 ALA A O 1
ATOM 1312 N N . TYR A 1 163 ? -10.964 -2.640 14.878 1.00 97.62 163 TYR A N 1
ATOM 1313 C CA . TYR A 1 163 ? -10.082 -2.129 15.917 1.00 97.62 163 TYR A CA 1
ATOM 1314 C C . TYR A 1 163 ? -9.825 -3.169 17.012 1.00 97.62 163 TYR A C 1
ATOM 1316 O O . TYR A 1 163 ? -8.676 -3.435 17.369 1.00 97.62 163 TYR A O 1
ATOM 1324 N N . LEU A 1 164 ? -10.894 -3.781 17.532 1.00 96.38 164 LEU A N 1
ATOM 1325 C CA . LEU A 1 164 ? -10.795 -4.820 18.554 1.00 96.38 164 LEU A CA 1
ATOM 1326 C C . LEU A 1 164 ? -10.003 -6.024 18.051 1.00 96.38 164 LEU A C 1
ATOM 1328 O O . LEU A 1 164 ? -9.108 -6.489 18.755 1.00 96.38 164 LEU A O 1
ATOM 1332 N N . ARG A 1 165 ? -10.302 -6.505 16.839 1.00 95.31 165 ARG A N 1
ATOM 1333 C CA . ARG A 1 165 ? -9.607 -7.656 16.255 1.00 95.31 165 ARG A CA 1
ATOM 1334 C C . ARG A 1 165 ? -8.117 -7.366 16.064 1.00 95.31 165 ARG A C 1
ATOM 1336 O O . ARG A 1 165 ? -7.302 -8.172 16.493 1.00 95.31 165 ARG A O 1
ATOM 1343 N N . GLY A 1 166 ? -7.753 -6.194 15.536 1.00 95.19 166 GLY A N 1
ATOM 1344 C CA . GLY A 1 166 ? -6.346 -5.793 15.400 1.00 95.19 166 GLY A CA 1
ATOM 1345 C C . GLY A 1 166 ? -5.603 -5.733 16.742 1.00 95.19 166 GLY A C 1
ATOM 1346 O O . GLY A 1 166 ? -4.429 -6.070 16.818 1.00 95.19 166 GLY A O 1
ATOM 1347 N N . CYS A 1 167 ? -6.288 -5.362 17.830 1.00 92.62 167 CYS A N 1
ATOM 1348 C CA . CYS A 1 167 ? -5.692 -5.320 19.170 1.00 92.62 167 CYS A CA 1
ATOM 1349 C C . CYS A 1 167 ? -5.576 -6.695 19.846 1.00 92.62 167 CYS A C 1
ATOM 1351 O O . CYS A 1 167 ? -4.767 -6.856 20.756 1.00 92.62 167 CYS A O 1
ATOM 1353 N N . GLN A 1 168 ? -6.423 -7.663 19.482 1.00 85.31 168 GLN A N 1
ATOM 1354 C CA . GLN A 1 168 ? -6.443 -8.980 20.126 1.00 85.31 168 GLN A CA 1
ATOM 1355 C C . GLN A 1 168 ? -5.186 -9.792 19.817 1.00 85.31 168 GLN A C 1
ATOM 1357 O O . GLN A 1 168 ? -4.692 -10.490 20.700 1.00 85.31 168 GLN A O 1
ATOM 1362 N N . PHE A 1 169 ? -4.658 -9.675 18.600 1.00 61.88 169 PHE A N 1
ATOM 1363 C CA . PHE A 1 169 ? -3.487 -10.436 18.172 1.00 61.88 169 PHE A CA 1
ATOM 1364 C C . PHE A 1 169 ? -2.155 -9.760 18.535 1.00 61.88 169 PHE A C 1
ATOM 1366 O O . PHE A 1 169 ? -1.182 -10.455 18.823 1.00 61.88 169 PHE A O 1
ATOM 1373 N N . SER A 1 170 ? -2.126 -8.428 18.685 1.00 56.72 170 SER A N 1
ATOM 1374 C CA . SER A 1 170 ? -0.927 -7.704 19.142 1.00 56.72 170 SER A CA 1
ATOM 1375 C C . SER A 1 170 ? -0.591 -7.897 20.627 1.00 56.72 170 SER A C 1
ATOM 1377 O O . SER A 1 170 ? 0.483 -7.524 21.091 1.00 56.72 170 SER A O 1
ATOM 1379 N N . ALA A 1 171 ? -1.495 -8.501 21.407 1.00 48.91 171 ALA A N 1
ATOM 1380 C CA . ALA A 1 171 ? -1.257 -8.847 22.810 1.00 48.91 171 ALA A CA 1
ATOM 1381 C C . ALA A 1 171 ? -0.537 -10.199 23.002 1.00 48.91 171 ALA A C 1
ATOM 1383 O O . ALA A 1 171 ? -0.225 -10.564 24.138 1.00 48.91 171 ALA A O 1
ATOM 1384 N N . THR A 1 172 ? -0.309 -10.955 21.921 1.00 44.81 172 THR A N 1
ATOM 1385 C CA . THR A 1 172 ? 0.293 -12.302 21.948 1.00 44.81 172 THR A CA 1
ATOM 1386 C C . THR A 1 172 ? 1.661 -12.410 21.264 1.00 44.81 172 THR A C 1
ATOM 1388 O O . THR A 1 172 ? 2.248 -13.495 21.289 1.00 44.81 172 THR A O 1
ATOM 1391 N N . SER A 1 173 ? 2.159 -11.308 20.700 1.00 41.06 173 SER A N 1
ATOM 1392 C CA . SER A 1 173 ? 3.444 -11.171 19.993 1.00 41.06 173 SER A CA 1
ATOM 1393 C C . SER A 1 173 ? 4.530 -10.597 20.903 1.00 41.06 173 SER A C 1
ATOM 1395 O O . SER A 1 173 ? 5.688 -11.063 20.803 1.00 41.06 173 SER A O 1
#

Sequence (173 aa):
MMMSEHSLPQSIQYLLQVEQLNGEHVLSLLEPADLDTQGALFDLLQQESFWDRINPSLDHAVLDRLYIEYLLQCVIQGRESDWCESRYLACYGLNAIIRDRFQNNDLAGFTELQQALARLYRDFGEPVRDAVVNGCLEHLFDDPAIRAAFSDWQSDAVLHEAYLRGCQFSATS

Organism: NCBI:txid2021234

Secondary structure (DSSP, 8-state):
----GGGS-HHHHHHHH-SSEEHHHHHHTTSS--HHHHHHHHHHHT-HHHHTTEESPPPHHHHHHHHHHHHHHHHHH----SSS--HHHHHHHHHHHHHHHHHTT-HHHHHHHHHHHHHHHHHS-HHHHHHHIIIIIHHHTTSHHHHHHTGGGGGSTTHHHHHHHHHHHTT--

Radius of gyration: 17.67 Å; chains: 1; bounding box: 40×32×48 Å

pLDDT: mean 91.42, std 11.94, range [38.66, 98.44]

Foldseek 3Di:
DDDDPVPADPLLVVLVVDQAAEQVSLVVQLPPHDLLSNQSSVVLVVDPSSQVRYPPHDDPVSVVVSLLVSLLVQLQVQDDDPRHDGNLVSQLVLQVVLVVCVVVVVVVVNVVSVVSLVCQQPVDDDSSLVSNQPSHLLVLVLDVVSLVVCVVLCVDPRSVVSSVSSNVNSVVD